Protein AF-A0A1G4RXP0-F1 (afdb_monomer)

pLDDT: mean 86.42, std 6.77, range [55.19, 92.56]

Solvent-accessible surface area (backbone atoms only — not comparable to full-atom values): 5205 Å² total; per-residue (Å²): 142,64,66,71,58,51,55,47,51,52,53,47,53,46,48,55,48,45,74,47,42,43,83,49,28,75,45,52,85,65,47,76,70,60,97,56,96,73,43,60,46,54,45,56,52,44,67,74,65,62,82,82,68,58,67,61,58,55,52,39,66,76,45,68,74,39,96,77,54,75,54,63,67,60,51,50,63,56,48,70,41,43,54,83,129

Secondary structure (DSSP, 8-state):
--HHHHHHHHHHHHHHHHH-HHHHBS-TTTSS-S--SS-HHHHHHHHHH--SS-HHHHHHHHHTT-TTPPPHHHHHHHHTTBPP-

Structure (mmCIF, N/CA/C/O backbone):
data_AF-A0A1G4RXP0-F1
#
_entry.id   AF-A0A1G4RXP0-F1
#
loop_
_atom_site.group_PDB
_atom_site.id
_atom_site.type_symbol
_atom_site.label_atom_id
_atom_site.label_alt_id
_atom_site.label_comp_id
_atom_site.label_asym_id
_atom_site.label_entity_id
_atom_site.label_seq_id
_atom_site.pdbx_PDB_ins_code
_atom_site.Cartn_x
_atom_site.Cartn_y
_atom_site.Cartn_z
_atom_site.occupancy
_atom_site.B_iso_or_equiv
_atom_site.auth_seq_id
_atom_site.auth_comp_id
_atom_site.auth_asym_id
_atom_site.auth_atom_id
_atom_site.pdbx_PDB_model_num
ATOM 1 N N . MET A 1 1 ? 12.203 21.198 -14.018 1.00 60.00 1 MET A N 1
ATOM 2 C CA . MET A 1 1 ? 10.951 20.985 -13.264 1.00 60.00 1 MET A CA 1
ATOM 3 C C . MET A 1 1 ? 10.195 19.791 -13.853 1.00 60.00 1 MET A C 1
ATOM 5 O O . MET A 1 1 ? 9.378 20.008 -14.725 1.00 60.00 1 MET A O 1
ATOM 9 N N . ARG A 1 2 ? 10.554 18.530 -13.544 1.00 74.19 2 ARG A N 1
ATOM 10 C CA . ARG A 1 2 ? 9.943 17.373 -14.249 1.00 74.19 2 ARG A CA 1
ATOM 11 C C . ARG A 1 2 ? 9.665 16.162 -13.348 1.00 74.19 2 ARG A C 1
ATOM 13 O O . ARG A 1 2 ? 8.530 15.965 -12.961 1.00 74.19 2 ARG A O 1
ATOM 20 N N . ILE A 1 3 ? 10.665 15.397 -12.904 1.00 86.50 3 ILE A N 1
ATOM 21 C CA . ILE A 1 3 ? 10.399 14.118 -12.198 1.00 86.50 3 ILE A CA 1
ATOM 22 C C . ILE A 1 3 ? 10.132 14.285 -10.692 1.00 86.50 3 ILE A C 1
ATOM 24 O O . ILE A 1 3 ? 9.241 13.643 -10.142 1.00 86.50 3 ILE A O 1
ATOM 28 N N . LYS A 1 4 ? 10.883 15.157 -10.001 1.00 87.56 4 LYS A N 1
ATOM 29 C CA . LYS A 1 4 ? 10.747 15.339 -8.539 1.00 87.56 4 LYS A CA 1
ATOM 30 C C . LYS A 1 4 ? 9.349 15.819 -8.131 1.00 87.56 4 LYS A C 1
ATOM 32 O O . LYS A 1 4 ? 8.823 15.369 -7.122 1.00 87.56 4 LYS A O 1
ATOM 37 N N . GLN A 1 5 ? 8.746 16.703 -8.922 1.00 90.94 5 GLN A N 1
ATOM 38 C CA . GLN A 1 5 ? 7.393 17.197 -8.662 1.00 90.94 5 GLN A CA 1
ATOM 39 C C . GLN A 1 5 ? 6.322 16.160 -8.978 1.00 90.94 5 GLN A C 1
ATOM 41 O O . GLN A 1 5 ? 5.408 16.017 -8.179 1.00 90.94 5 GLN A O 1
ATOM 46 N N . ILE A 1 6 ? 6.472 15.384 -10.057 1.00 90.44 6 ILE A N 1
ATOM 47 C CA . ILE A 1 6 ? 5.576 14.254 -10.343 1.00 90.44 6 ILE A CA 1
ATOM 48 C C . ILE A 1 6 ? 5.609 13.261 -9.179 1.00 90.44 6 ILE A C 1
ATOM 50 O O . ILE A 1 6 ? 4.566 12.922 -8.635 1.00 90.44 6 ILE A O 1
ATOM 54 N N . LYS A 1 7 ? 6.806 12.873 -8.712 1.00 88.62 7 LYS A N 1
ATOM 55 C CA . LYS A 1 7 ? 6.949 12.003 -7.534 1.00 88.62 7 LYS A CA 1
ATOM 56 C C . LYS A 1 7 ? 6.324 12.616 -6.279 1.00 88.62 7 LYS A C 1
ATOM 58 O O . LYS A 1 7 ? 5.755 11.886 -5.471 1.00 88.62 7 LYS A O 1
ATOM 63 N N . LYS A 1 8 ? 6.429 13.93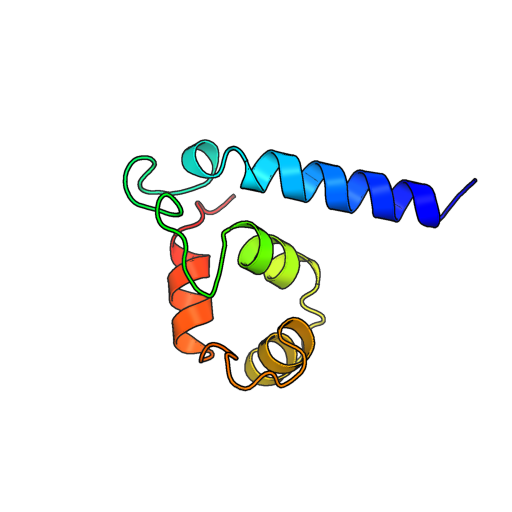5 -6.098 1.00 91.75 8 LYS A N 1
ATOM 64 C CA . LYS A 1 8 ? 5.806 14.640 -4.972 1.00 91.75 8 LYS A CA 1
ATOM 65 C C . LYS A 1 8 ? 4.280 14.592 -5.066 1.00 91.75 8 LYS A C 1
ATOM 67 O O . LYS A 1 8 ? 3.655 14.190 -4.095 1.00 91.75 8 LYS A O 1
ATOM 72 N N . HIS A 1 9 ? 3.698 14.945 -6.210 1.00 91.81 9 HIS A N 1
ATOM 73 C CA . HIS A 1 9 ? 2.249 14.897 -6.418 1.00 91.81 9 HIS A CA 1
ATOM 74 C C . HIS A 1 9 ? 1.702 13.483 -6.289 1.00 91.81 9 HIS A C 1
ATOM 76 O O . HIS A 1 9 ? 0.721 13.286 -5.587 1.00 91.81 9 HIS A O 1
ATOM 82 N N . PHE A 1 10 ? 2.389 12.497 -6.862 1.00 89.88 10 PHE A N 1
ATOM 83 C CA . PHE A 1 10 ? 2.032 11.092 -6.722 1.00 89.88 10 PHE A CA 1
ATOM 84 C C . PHE A 1 10 ? 1.989 10.651 -5.253 1.00 89.88 10 PHE A C 1
ATOM 86 O O . PHE A 1 10 ? 0.990 10.109 -4.793 1.00 89.88 10 PHE A O 1
ATOM 93 N N . ASN A 1 11 ? 3.043 10.937 -4.479 1.00 90.25 11 ASN A N 1
ATOM 94 C CA . ASN A 1 11 ? 3.042 10.614 -3.051 1.00 90.25 11 ASN A CA 1
ATOM 95 C C . ASN A 1 11 ? 1.991 11.411 -2.267 1.00 90.25 11 ASN A C 1
ATOM 97 O O . ASN A 1 11 ? 1.455 10.885 -1.299 1.00 90.25 11 ASN A O 1
ATOM 101 N N . SER A 1 12 ? 1.709 12.654 -2.665 1.00 92.56 12 SER A N 1
ATOM 102 C CA . SER A 1 12 ? 0.678 13.484 -2.037 1.00 92.56 12 SER A CA 1
ATOM 103 C C . SER A 1 12 ? -0.713 12.898 -2.253 1.00 92.56 12 SER A C 1
ATOM 105 O O . SER A 1 12 ? -1.437 12.739 -1.283 1.00 92.56 12 SER A O 1
ATOM 107 N N . ALA A 1 13 ? -1.043 12.506 -3.485 1.00 91.31 13 ALA A N 1
ATOM 108 C CA . ALA A 1 13 ? -2.324 11.887 -3.815 1.00 91.31 13 ALA A CA 1
ATOM 109 C C . ALA A 1 13 ? -2.522 10.566 -3.058 1.00 91.31 13 ALA A C 1
ATOM 111 O O . ALA A 1 13 ? -3.579 10.314 -2.495 1.00 91.31 13 ALA A O 1
ATOM 112 N N . ILE A 1 14 ? -1.474 9.740 -2.966 1.00 91.19 14 ILE A N 1
ATOM 113 C CA . ILE A 1 14 ? -1.534 8.512 -2.162 1.00 91.19 14 ILE A CA 1
ATOM 114 C C . ILE A 1 14 ? -1.756 8.823 -0.679 1.00 91.19 14 ILE A C 1
ATOM 116 O O . ILE A 1 14 ? -2.485 8.092 -0.014 1.00 91.19 14 ILE A O 1
ATOM 120 N N . ASN A 1 15 ? -1.104 9.858 -0.140 1.00 91.62 15 ASN A N 1
ATOM 121 C CA . ASN A 1 15 ? -1.298 10.243 1.256 1.00 91.62 15 ASN A CA 1
ATOM 122 C C . ASN A 1 15 ? -2.728 10.718 1.506 1.00 91.62 15 ASN A C 1
ATOM 124 O O . ASN A 1 15 ? -3.315 10.288 2.483 1.00 91.62 15 ASN A O 1
ATOM 128 N N . GLU A 1 16 ? -3.286 11.530 0.611 1.00 91.25 16 GLU A N 1
ATOM 129 C CA . GLU A 1 16 ? -4.665 12.015 0.697 1.00 91.25 16 GLU A CA 1
ATOM 130 C C . GLU A 1 16 ? -5.663 10.849 0.724 1.00 91.25 16 GLU A C 1
ATOM 132 O O . GLU A 1 16 ? -6.491 10.753 1.624 1.00 91.25 16 GLU A O 1
ATOM 137 N N . ILE A 1 17 ? -5.511 9.875 -0.179 1.00 89.12 17 ILE A N 1
ATOM 138 C CA . ILE A 1 17 ? -6.344 8.660 -0.179 1.00 89.12 17 ILE A CA 1
ATOM 139 C C . ILE A 1 17 ? -6.152 7.861 1.122 1.00 89.12 17 ILE A C 1
ATOM 141 O O . ILE A 1 17 ? -7.106 7.332 1.684 1.00 89.12 17 ILE A O 1
ATOM 145 N N . ALA A 1 18 ? -4.917 7.766 1.620 1.00 88.38 18 ALA A N 1
ATOM 146 C CA . ALA A 1 18 ? -4.608 7.034 2.845 1.00 88.38 18 ALA A CA 1
ATOM 147 C C . ALA A 1 18 ? -5.042 7.750 4.136 1.00 88.38 18 ALA A C 1
ATOM 149 O O . ALA A 1 18 ? -5.132 7.088 5.170 1.00 88.38 18 ALA A O 1
ATOM 150 N N . GLU A 1 19 ? -5.279 9.062 4.095 1.00 90.00 19 GLU A N 1
ATOM 151 C CA . GLU A 1 19 ? -5.884 9.852 5.176 1.00 90.00 19 GLU A CA 1
ATOM 152 C C . GLU A 1 19 ? -7.409 9.694 5.205 1.00 90.00 19 GLU A C 1
ATOM 154 O O . GLU A 1 19 ? -8.013 9.815 6.271 1.00 90.00 19 GLU A O 1
ATOM 159 N N . HIS A 1 20 ? -8.011 9.325 4.069 1.00 90.19 20 HIS A N 1
ATOM 160 C CA . HIS A 1 20 ? -9.442 9.061 3.936 1.00 90.19 20 HIS A CA 1
ATOM 161 C C . HIS A 1 20 ? -9.762 7.622 3.476 1.00 90.19 20 HIS A C 1
ATOM 163 O O . HIS A 1 20 ? -10.525 7.426 2.527 1.00 90.19 20 HIS A O 1
ATOM 169 N N . PRO A 1 21 ? -9.218 6.571 4.127 1.00 88.62 21 PRO A N 1
ATOM 170 C CA . PRO A 1 21 ? -9.387 5.195 3.664 1.00 88.62 21 PRO A CA 1
ATOM 171 C C . PRO A 1 21 ? -10.845 4.718 3.712 1.00 88.62 21 PRO A C 1
ATOM 173 O O . PRO A 1 21 ? -11.205 3.821 2.952 1.00 88.62 21 PRO A O 1
ATOM 176 N N . GLN A 1 22 ? -11.680 5.331 4.560 1.00 89.31 22 GLN A N 1
ATOM 177 C CA . GLN A 1 22 ? -13.106 5.034 4.714 1.00 89.31 22 GLN A CA 1
ATOM 178 C C . GLN A 1 22 ? -13.908 5.170 3.412 1.00 89.31 22 GLN A C 1
ATOM 180 O O . GLN A 1 22 ? -14.881 4.447 3.201 1.00 89.31 22 GLN A O 1
ATOM 185 N N . ASP A 1 23 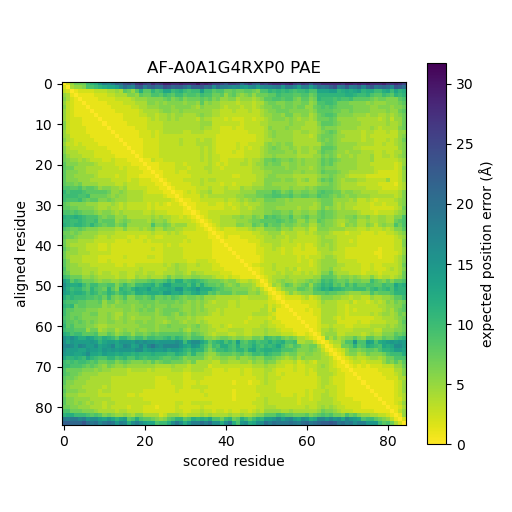? -13.478 6.050 2.508 1.00 89.69 23 ASP A N 1
ATOM 186 C CA . ASP A 1 23 ? -14.182 6.279 1.246 1.00 89.69 23 ASP A CA 1
ATOM 187 C C . ASP A 1 23 ? -13.924 5.125 0.258 1.00 89.69 23 ASP A C 1
ATOM 189 O O . ASP A 1 23 ? -14.779 4.770 -0.560 1.00 89.69 23 ASP A O 1
ATOM 193 N N . TYR A 1 24 ? -12.779 4.452 0.406 1.00 89.69 24 TYR A N 1
ATOM 194 C CA . TYR A 1 24 ? -12.245 3.468 -0.537 1.00 89.69 24 TYR A CA 1
ATOM 195 C C . TYR A 1 24 ? -12.258 2.026 -0.013 1.00 89.69 24 TYR A C 1
ATOM 197 O O . TYR A 1 24 ? -11.804 1.121 -0.714 1.00 89.69 24 TYR A O 1
ATOM 205 N N . CYS A 1 25 ? -12.769 1.775 1.195 1.00 90.69 25 CYS A N 1
ATOM 206 C CA . CYS A 1 25 ? -12.854 0.438 1.788 1.00 90.69 25 CYS A CA 1
ATOM 207 C C . CYS A 1 25 ? -14.299 -0.060 1.938 1.00 90.69 25 CYS A C 1
ATOM 209 O O . CYS A 1 25 ? -15.249 0.724 1.893 1.00 90.69 25 CYS A O 1
ATOM 211 N N . PHE A 1 26 ? -14.470 -1.378 2.067 1.00 91.06 26 PHE A N 1
ATOM 212 C CA . PHE A 1 26 ? -15.790 -2.007 2.200 1.00 91.06 26 PHE A CA 1
ATOM 213 C C . PHE A 1 26 ? -16.482 -1.679 3.524 1.00 91.06 26 PHE A C 1
ATOM 215 O O . PHE A 1 26 ? -17.686 -1.430 3.519 1.00 91.06 26 PHE A O 1
ATOM 222 N N . ASP A 1 27 ? -15.734 -1.681 4.630 1.00 90.88 27 ASP A N 1
ATOM 223 C CA . ASP A 1 27 ? -16.233 -1.378 5.973 1.00 90.88 27 ASP A CA 1
ATOM 224 C C . ASP A 1 27 ? -15.534 -0.118 6.531 1.00 90.88 27 ASP A C 1
ATOM 226 O O . ASP A 1 27 ? -14.471 -0.229 7.150 1.00 90.88 27 ASP A O 1
ATOM 230 N N . PRO A 1 28 ? -16.109 1.083 6.312 1.00 87.88 28 PRO A N 1
ATOM 231 C CA . PRO A 1 28 ? -15.565 2.375 6.747 1.00 87.88 28 PRO A CA 1
ATOM 232 C C . PRO A 1 28 ? -15.209 2.475 8.235 1.00 87.88 28 PRO A C 1
ATOM 234 O O . PRO A 1 28 ? -14.296 3.210 8.607 1.00 87.88 28 PRO A O 1
ATOM 237 N N . GLU A 1 29 ? -15.926 1.752 9.097 1.00 87.50 29 GLU A N 1
ATOM 238 C CA . GLU A 1 29 ? -15.767 1.841 10.553 1.00 87.50 29 GLU A CA 1
ATOM 239 C C . GLU A 1 29 ? -14.678 0.891 11.075 1.00 87.50 29 GLU A C 1
ATOM 241 O O . GLU A 1 29 ? -14.129 1.073 12.169 1.00 87.50 29 GLU A O 1
ATOM 246 N N . ARG A 1 30 ? -14.317 -0.127 10.287 1.00 87.75 30 ARG A N 1
ATOM 247 C CA . ARG A 1 30 ? -13.420 -1.207 10.715 1.00 87.75 30 ARG A CA 1
ATOM 248 C C . ARG A 1 30 ? -12.145 -1.314 9.893 1.00 87.75 30 ARG A C 1
ATOM 250 O O . ARG A 1 30 ? -11.081 -1.648 10.433 1.00 87.75 30 ARG A O 1
ATOM 257 N N . ASP A 1 31 ? -12.238 -1.114 8.588 1.00 91.19 31 ASP A N 1
ATOM 258 C CA . ASP A 1 31 ? -11.126 -1.318 7.678 1.00 91.19 31 ASP A CA 1
ATOM 259 C C . ASP A 1 31 ? -10.194 -0.107 7.714 1.00 91.19 31 ASP A C 1
ATOM 261 O O . ASP A 1 31 ? -10.606 1.041 7.622 1.00 91.19 31 ASP A O 1
ATOM 265 N N . PHE A 1 32 ? -8.902 -0.383 7.900 1.00 88.94 32 PHE A N 1
ATOM 266 C CA . PHE A 1 32 ? -7.831 0.616 8.013 1.00 88.94 32 PHE A CA 1
ATOM 267 C C . PHE A 1 32 ? -7.941 1.627 9.172 1.00 88.94 32 PHE A C 1
ATOM 269 O O . PHE A 1 32 ? -7.048 2.455 9.322 1.00 88.94 32 PHE A O 1
ATOM 276 N N . THR A 1 33 ? -8.920 1.499 10.072 1.00 86.50 33 THR A N 1
ATOM 277 C CA . THR A 1 33 ? -9.053 2.367 11.262 1.00 86.50 33 THR A CA 1
ATOM 278 C C . THR A 1 33 ? -8.015 2.080 12.354 1.00 86.50 33 THR A C 1
ATOM 280 O O . THR A 1 33 ? -7.696 2.937 13.177 1.00 86.50 33 THR A O 1
ATOM 283 N N . ARG A 1 34 ? -7.429 0.875 12.366 1.00 84.19 34 ARG A N 1
ATOM 284 C CA . ARG A 1 34 ? -6.376 0.472 13.316 1.00 84.19 34 ARG A CA 1
ATOM 285 C C . ARG A 1 34 ? -4.993 0.525 12.676 1.00 84.19 34 ARG A C 1
ATOM 287 O O . ARG A 1 34 ? -4.789 -0.013 11.588 1.00 84.19 34 ARG A O 1
ATOM 294 N N . LYS A 1 35 ? -4.003 1.024 13.423 1.00 82.56 35 LYS A N 1
ATOM 295 C CA . LYS A 1 35 ? -2.587 0.979 13.030 1.00 82.56 35 LYS A CA 1
ATOM 296 C C . LYS A 1 35 ? -2.095 -0.474 12.977 1.00 82.56 35 LYS A C 1
ATOM 298 O O . LYS A 1 35 ? -1.972 -1.133 14.008 1.00 82.56 35 LYS A O 1
ATOM 303 N N . ARG A 1 36 ? -1.844 -0.984 11.769 1.00 83.25 36 ARG A N 1
ATOM 304 C CA . ARG A 1 36 ? -1.295 -2.327 11.510 1.00 83.25 36 ARG A CA 1
ATOM 305 C C . ARG A 1 36 ? 0.045 -2.227 10.784 1.00 83.25 36 ARG A C 1
ATOM 307 O O . ARG A 1 36 ? 0.400 -1.155 10.310 1.00 83.25 36 ARG A O 1
ATOM 314 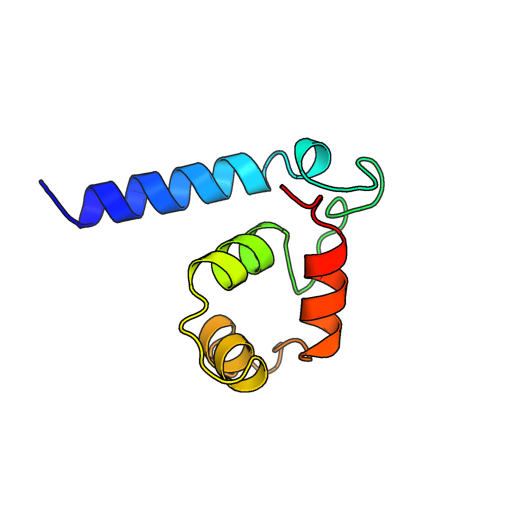N N . LYS A 1 37 ? 0.755 -3.357 10.671 1.00 85.75 37 LYS A N 1
ATOM 315 C CA . LYS A 1 37 ? 2.015 -3.453 9.908 1.00 85.75 37 LYS A CA 1
ATOM 316 C C . LYS A 1 37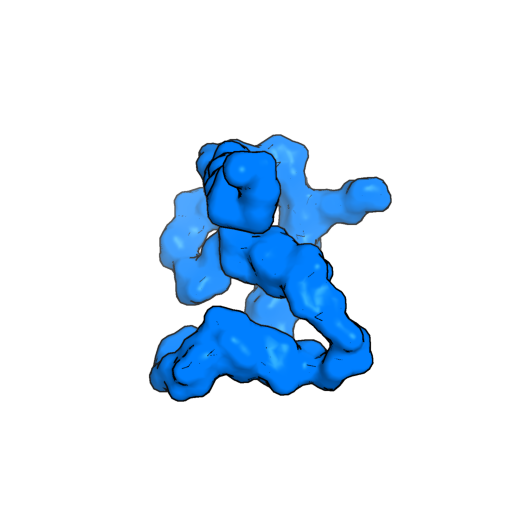 ? 1.849 -3.090 8.428 1.00 85.75 37 LYS A C 1
ATOM 318 O O . LYS A 1 37 ? 2.773 -2.564 7.832 1.00 85.75 37 LYS A O 1
ATOM 323 N N . ILE A 1 38 ? 0.675 -3.372 7.862 1.00 88.69 38 ILE A N 1
ATOM 324 C CA . ILE A 1 38 ? 0.308 -3.012 6.491 1.00 88.69 38 ILE A CA 1
ATOM 325 C C . ILE A 1 38 ? -0.799 -1.965 6.580 1.00 88.69 38 ILE A C 1
ATOM 327 O O . ILE A 1 38 ? -1.900 -2.268 7.052 1.00 88.69 38 ILE A O 1
ATOM 331 N N . SER A 1 39 ? -0.491 -0.739 6.177 1.00 89.75 39 SER A N 1
ATOM 332 C CA . SER A 1 39 ? -1.439 0.374 6.121 1.00 89.75 39 SER A CA 1
ATOM 333 C C . SER A 1 39 ? -2.149 0.448 4.764 1.00 89.75 39 SER A C 1
ATOM 335 O O . SER A 1 39 ? -1.695 -0.152 3.790 1.00 89.75 39 SER A O 1
ATOM 337 N N . ALA A 1 40 ? -3.236 1.225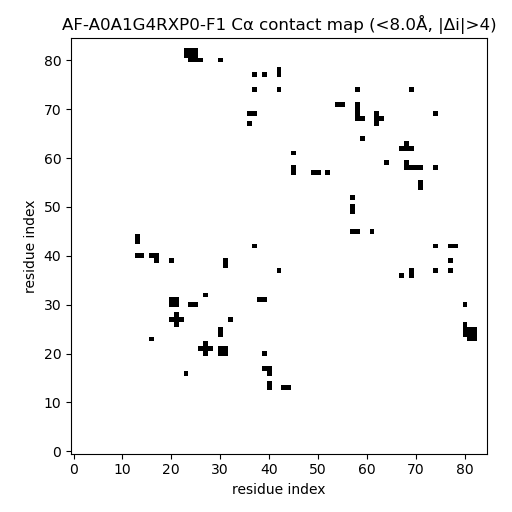 4.671 1.00 89.06 40 ALA A N 1
ATOM 338 C CA . ALA A 1 40 ? -3.903 1.505 3.392 1.00 89.06 40 ALA A CA 1
ATOM 339 C C . ALA A 1 40 ? -2.916 2.063 2.354 1.00 89.06 40 ALA A C 1
ATOM 341 O O . ALA A 1 40 ? -2.892 1.637 1.202 1.00 89.06 40 ALA A O 1
ATOM 342 N N . LYS A 1 41 ? -2.026 2.955 2.801 1.00 90.19 41 LYS A N 1
ATOM 343 C CA . LYS A 1 41 ? -0.954 3.530 1.989 1.00 90.19 41 LYS A CA 1
ATOM 344 C C . LYS A 1 41 ? -0.020 2.473 1.406 1.00 90.19 41 LYS A C 1
ATOM 346 O O . LYS A 1 41 ? 0.339 2.585 0.237 1.00 90.19 41 LYS A O 1
ATOM 351 N N . ASP A 1 42 ? 0.374 1.476 2.197 1.00 89.69 42 ASP A N 1
ATOM 352 C CA . ASP A 1 42 ? 1.279 0.413 1.740 1.00 89.69 42 ASP A CA 1
ATOM 353 C C . ASP A 1 42 ? 0.603 -0.466 0.691 1.00 89.69 42 ASP A C 1
ATOM 355 O O . ASP A 1 42 ? 1.213 -0.798 -0.320 1.00 89.69 42 ASP A O 1
ATOM 359 N N . VAL A 1 43 ? -0.682 -0.774 0.885 1.00 90.88 43 VAL A N 1
ATOM 360 C CA . VAL A 1 43 ? -1.478 -1.521 -0.095 1.00 90.88 43 VAL A CA 1
ATOM 361 C C . VAL A 1 43 ? -1.597 -0.742 -1.406 1.00 90.88 43 VAL A C 1
ATOM 363 O O . VAL A 1 43 ? -1.280 -1.286 -2.459 1.00 90.88 43 VAL A O 1
ATOM 366 N N . ILE A 1 44 ? -1.999 0.533 -1.356 1.00 90.12 44 ILE A N 1
ATOM 367 C CA . ILE A 1 44 ? -2.172 1.380 -2.549 1.00 90.12 44 ILE A CA 1
ATOM 368 C C . ILE A 1 44 ? -0.844 1.534 -3.296 1.00 90.12 44 ILE A C 1
ATOM 370 O O . ILE A 1 44 ? -0.782 1.347 -4.511 1.00 90.12 44 ILE A O 1
ATOM 374 N N . LYS A 1 45 ? 0.244 1.828 -2.571 1.00 89.12 45 LYS A N 1
ATOM 375 C CA . LYS A 1 45 ? 1.587 1.887 -3.160 1.00 89.12 45 LYS A CA 1
ATOM 376 C C . LYS A 1 45 ? 1.985 0.562 -3.778 1.00 89.12 45 LYS A C 1
ATOM 378 O O . LYS A 1 45 ? 2.575 0.579 -4.852 1.00 89.12 45 LYS A O 1
ATOM 383 N N . GLY A 1 46 ? 1.687 -0.546 -3.112 1.00 88.50 46 GLY A N 1
ATOM 384 C CA . GLY A 1 46 ? 1.995 -1.869 -3.619 1.00 88.50 46 GLY A CA 1
ATOM 385 C C . GLY A 1 46 ? 1.308 -2.137 -4.933 1.00 88.50 46 GLY A C 1
ATOM 386 O O . GLY A 1 46 ? 1.997 -2.359 -5.916 1.00 88.50 46 GLY A O 1
ATOM 387 N N . VAL A 1 47 ? -0.017 -2.000 -4.971 1.00 87.94 47 VAL A N 1
ATOM 388 C CA . VAL A 1 47 ? -0.833 -2.234 -6.171 1.00 87.94 47 VAL A CA 1
ATOM 389 C C . VAL A 1 47 ? -0.357 -1.398 -7.363 1.00 87.94 47 VAL A C 1
ATOM 391 O O . VAL A 1 47 ? -0.253 -1.927 -8.463 1.00 87.94 47 VAL A O 1
ATOM 394 N N . ILE A 1 48 ? -0.016 -0.119 -7.163 1.00 87.25 48 ILE A N 1
ATOM 395 C CA . ILE A 1 48 ? 0.440 0.752 -8.261 1.00 87.25 48 ILE A CA 1
ATOM 396 C C . ILE A 1 48 ? 1.866 0.410 -8.727 1.00 87.25 48 ILE A C 1
ATOM 398 O O . ILE A 1 48 ? 2.184 0.588 -9.900 1.00 87.25 48 ILE A O 1
ATOM 402 N N . ASN A 1 49 ? 2.735 -0.049 -7.822 1.00 84.00 49 ASN A N 1
ATOM 403 C CA . ASN A 1 49 ? 4.127 -0.376 -8.147 1.00 84.00 49 ASN A CA 1
ATOM 404 C C . ASN A 1 49 ? 4.334 -1.842 -8.571 1.00 84.00 49 ASN A C 1
ATOM 406 O O . ASN A 1 49 ? 5.470 -2.204 -8.881 1.00 84.00 49 ASN A O 1
ATOM 410 N N . MET A 1 50 ? 3.287 -2.680 -8.589 1.00 83.12 50 MET A N 1
ATOM 411 C CA . MET A 1 50 ? 3.392 -4.062 -9.072 1.00 83.12 50 MET A CA 1
ATOM 412 C C . MET A 1 50 ? 3.882 -4.063 -10.522 1.00 83.12 50 MET A C 1
ATOM 414 O O . MET A 1 50 ? 3.332 -3.371 -11.379 1.00 83.12 50 MET A O 1
ATOM 418 N N . SER A 1 51 ? 4.938 -4.827 -10.795 1.00 76.19 51 SER A N 1
ATOM 419 C CA . SER A 1 51 ? 5.661 -4.815 -12.076 1.00 76.19 51 SER A CA 1
ATOM 420 C C . SER A 1 51 ? 5.511 -6.122 -12.861 1.00 76.19 51 SER A C 1
ATOM 422 O O . SER A 1 51 ? 6.165 -6.312 -13.886 1.00 76.19 51 SER A O 1
ATOM 424 N N . GLY A 1 52 ? 4.622 -7.012 -12.407 1.00 76.88 52 GLY A N 1
ATOM 425 C CA . GLY A 1 52 ? 4.333 -8.297 -13.051 1.00 76.88 52 GLY A CA 1
ATOM 426 C C . GLY A 1 52 ? 5.258 -9.429 -12.605 1.00 76.88 52 GLY A C 1
ATOM 427 O O . GLY A 1 52 ? 5.292 -10.481 -13.243 1.00 76.88 52 GLY A O 1
ATOM 428 N N . SER A 1 53 ? 6.013 -9.229 -11.521 1.00 83.56 53 SER A N 1
ATOM 429 C CA . SER A 1 53 ? 6.811 -10.292 -10.909 1.00 83.56 53 SER A CA 1
ATOM 430 C C . SER A 1 53 ? 5.956 -11.126 -9.941 1.00 83.56 53 SER A C 1
ATOM 432 O O . SER A 1 53 ? 4.744 -10.935 -9.823 1.00 83.56 53 SER A O 1
ATOM 434 N N . SER A 1 54 ? 6.555 -12.102 -9.249 1.00 86.25 54 SER A N 1
ATOM 435 C CA . SER A 1 54 ? 5.800 -12.854 -8.242 1.00 86.25 54 SER A CA 1
ATOM 436 C C . SER A 1 54 ? 5.418 -11.946 -7.070 1.00 86.25 54 SER A C 1
ATOM 438 O O . SER A 1 54 ? 6.253 -11.203 -6.560 1.00 86.25 54 SER A O 1
ATOM 440 N N . LEU A 1 55 ? 4.185 -12.074 -6.574 1.00 85.81 55 L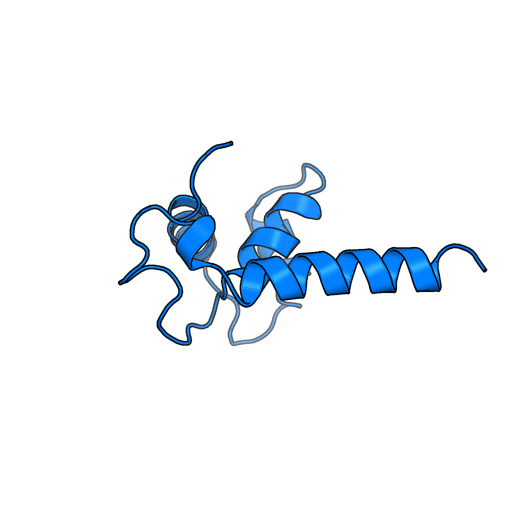EU A N 1
ATOM 441 C CA . LEU A 1 55 ? 3.694 -11.278 -5.443 1.00 85.81 55 LEU A CA 1
ATOM 442 C C . LEU A 1 55 ? 4.607 -11.366 -4.208 1.00 85.81 55 LEU A C 1
ATOM 444 O O . LEU A 1 55 ? 4.728 -10.413 -3.446 1.00 85.81 55 LEU A O 1
ATOM 448 N N . LYS A 1 56 ? 5.269 -12.510 -4.005 1.00 85.94 56 LYS A N 1
ATOM 449 C CA . LYS A 1 56 ? 6.254 -12.679 -2.934 1.00 85.94 56 LYS A CA 1
ATOM 450 C C . LYS A 1 56 ? 7.424 -11.705 -3.095 1.00 85.94 56 LYS A C 1
ATOM 452 O O . LYS A 1 56 ? 7.773 -11.042 -2.127 1.00 85.94 56 LYS A O 1
ATOM 457 N N . ASN A 1 57 ? 7.996 -11.618 -4.294 1.00 85.94 57 ASN A N 1
ATOM 458 C CA . ASN A 1 57 ? 9.120 -10.724 -4.569 1.00 85.94 57 ASN A CA 1
ATOM 459 C C . ASN A 1 57 ? 8.695 -9.261 -4.434 1.00 85.94 57 ASN A C 1
ATOM 461 O O . ASN A 1 57 ? 9.395 -8.486 -3.804 1.00 85.94 57 ASN A O 1
ATOM 465 N N . GLU A 1 58 ? 7.500 -8.906 -4.905 1.00 86.31 58 GLU A N 1
ATOM 466 C CA . GLU A 1 58 ? 7.005 -7.530 -4.783 1.00 86.31 58 GLU A CA 1
ATOM 467 C C . GLU A 1 58 ? 6.780 -7.117 -3.323 1.00 86.31 58 GLU A C 1
ATOM 469 O O . GLU A 1 58 ? 7.097 -5.994 -2.935 1.00 86.31 58 GLU A O 1
ATOM 474 N N . VAL A 1 59 ? 6.273 -8.025 -2.481 1.00 87.31 59 VAL A N 1
ATOM 475 C CA . VAL A 1 59 ? 6.169 -7.783 -1.032 1.00 87.31 59 VAL A CA 1
ATOM 476 C C . VAL A 1 59 ? 7.554 -7.653 -0.397 1.00 87.31 59 VAL A C 1
ATOM 478 O O . VAL A 1 59 ? 7.754 -6.779 0.443 1.00 87.31 59 VAL A O 1
ATOM 481 N N . ILE A 1 60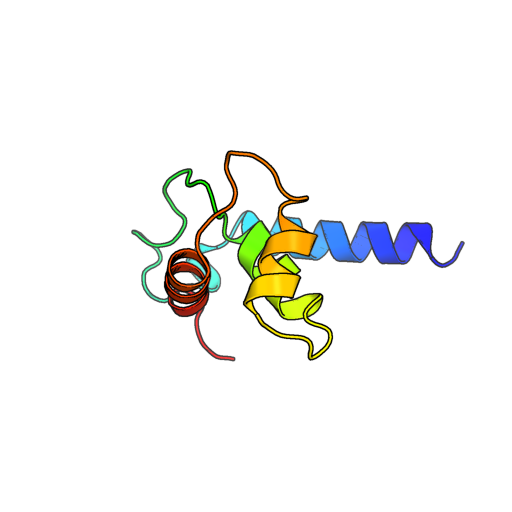 ? 8.530 -8.458 -0.813 1.00 86.69 60 ILE A N 1
ATOM 482 C CA . ILE A 1 60 ? 9.913 -8.322 -0.342 1.00 86.69 60 ILE A CA 1
ATOM 483 C C . ILE A 1 60 ? 10.482 -6.942 -0.708 1.00 86.69 60 ILE A C 1
ATOM 485 O O . ILE A 1 60 ? 10.986 -6.242 0.174 1.00 86.69 60 ILE A O 1
ATOM 489 N N . ASP A 1 61 ? 10.323 -6.522 -1.963 1.00 85.56 61 ASP A N 1
ATOM 490 C CA . ASP A 1 61 ? 10.825 -5.248 -2.482 1.00 85.56 61 ASP A CA 1
ATOM 491 C C . ASP A 1 61 ? 10.179 -4.044 -1.779 1.00 85.56 61 ASP A C 1
ATOM 493 O O . ASP A 1 61 ? 10.854 -3.068 -1.446 1.00 85.56 61 ASP A O 1
ATOM 497 N N . MET A 1 62 ? 8.874 -4.117 -1.492 1.00 84.12 62 MET A N 1
ATOM 498 C CA . MET A 1 62 ? 8.143 -3.064 -0.779 1.00 84.12 62 MET A CA 1
ATOM 499 C C . MET A 1 62 ? 8.608 -2.867 0.665 1.00 84.12 62 MET A C 1
ATOM 501 O O . MET A 1 62 ? 8.656 -1.734 1.144 1.00 84.12 62 MET A O 1
ATOM 505 N N . PHE A 1 63 ? 8.907 -3.961 1.367 1.00 82.62 63 PHE A N 1
ATOM 506 C CA . PHE A 1 63 ? 9.234 -3.949 2.796 1.00 82.62 63 PHE A CA 1
ATOM 507 C C . PHE A 1 63 ? 10.740 -4.106 3.073 1.00 82.62 63 PHE A C 1
ATOM 509 O O . PHE A 1 63 ? 11.125 -4.262 4.236 1.00 82.62 63 PHE A O 1
ATOM 516 N N . MET A 1 64 ? 11.571 -4.036 2.023 1.00 80.19 64 MET A N 1
ATOM 517 C CA . MET A 1 64 ? 13.042 -4.034 2.048 1.00 80.19 64 MET A CA 1
ATOM 518 C C . MET A 1 64 ? 13.645 -5.126 2.945 1.00 80.19 64 MET A C 1
ATOM 520 O O . MET A 1 64 ? 14.553 -4.849 3.724 1.00 80.19 64 MET A O 1
ATOM 524 N N . GLU A 1 65 ? 13.097 -6.345 2.895 1.00 69.00 65 GLU A N 1
ATOM 525 C CA . GLU A 1 65 ? 13.537 -7.479 3.734 1.00 69.00 65 GLU A CA 1
ATOM 526 C C . GLU A 1 65 ? 13.607 -7.183 5.245 1.00 69.00 65 GLU A C 1
ATOM 528 O O . GLU A 1 65 ? 14.361 -7.809 5.990 1.00 69.00 65 GLU A O 1
ATOM 533 N N . SER A 1 66 ? 12.804 -6.235 5.735 1.00 76.06 66 SER A N 1
ATOM 534 C CA . SER A 1 66 ? 12.744 -5.959 7.170 1.00 76.06 66 SER A CA 1
ATOM 535 C C . SER A 1 66 ? 12.270 -7.189 7.953 1.00 76.06 66 SER A C 1
ATOM 537 O O . SER A 1 66 ? 11.446 -7.978 7.487 1.00 76.06 66 SER A O 1
ATOM 539 N N . SER A 1 67 ? 12.735 -7.330 9.197 1.00 72.50 67 SER A N 1
ATOM 540 C CA . SER A 1 67 ? 12.261 -8.375 10.120 1.00 72.50 67 SER A CA 1
ATOM 541 C C . SER A 1 67 ? 10.751 -8.302 10.393 1.00 72.50 67 SER A C 1
ATOM 543 O O . SER A 1 67 ? 10.153 -9.271 10.853 1.00 72.50 67 SER A O 1
ATOM 545 N N . ASP A 1 68 ? 10.129 -7.162 10.086 1.00 74.94 68 ASP A N 1
ATOM 546 C CA . ASP A 1 68 ? 8.697 -6.913 10.203 1.00 74.94 68 ASP A CA 1
ATOM 547 C C . ASP A 1 68 ? 7.908 -7.156 8.907 1.00 74.94 68 ASP A C 1
ATOM 549 O O . ASP A 1 68 ? 6.715 -6.834 8.855 1.00 74.94 68 ASP A O 1
ATOM 553 N N . MET A 1 69 ? 8.536 -7.755 7.888 1.00 83.38 69 MET A N 1
ATOM 554 C CA . MET A 1 69 ? 7.899 -8.044 6.607 1.00 83.38 69 MET A CA 1
ATOM 555 C C . MET A 1 69 ? 6.596 -8.841 6.801 1.00 83.38 69 MET A C 1
ATOM 5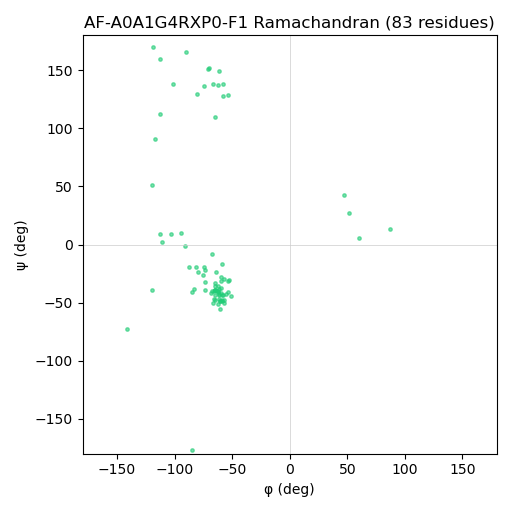57 O O . MET A 1 69 ? 6.577 -9.883 7.468 1.00 83.38 69 MET A O 1
ATOM 561 N N . PRO A 1 70 ? 5.483 -8.383 6.209 1.00 85.31 70 PRO A N 1
ATOM 562 C CA . PRO A 1 70 ? 4.252 -9.146 6.212 1.00 85.31 70 PRO A CA 1
ATOM 563 C C . PRO A 1 70 ? 4.362 -10.381 5.317 1.00 85.31 70 PRO A C 1
ATOM 565 O O . PRO A 1 70 ? 5.048 -10.392 4.298 1.00 85.31 70 PRO A O 1
ATOM 568 N N . THR A 1 71 ? 3.597 -11.417 5.647 1.00 89.19 71 THR A N 1
ATOM 569 C CA . THR A 1 71 ? 3.435 -12.556 4.744 1.00 89.19 71 THR A CA 1
ATOM 570 C C . THR A 1 71 ? 2.582 -12.162 3.537 1.00 89.19 71 THR A C 1
ATOM 572 O O . THR A 1 71 ? 1.684 -11.322 3.633 1.00 89.19 71 THR A O 1
ATOM 575 N N . THR A 1 72 ? 2.808 -12.810 2.393 1.00 90.19 72 THR A N 1
ATOM 576 C CA . THR A 1 72 ? 2.003 -12.594 1.182 1.00 90.19 72 THR A CA 1
ATOM 577 C C . THR A 1 72 ? 0.485 -12.705 1.427 1.00 90.19 72 THR A C 1
ATOM 579 O O . THR A 1 72 ? -0.240 -11.809 0.994 1.00 90.19 72 THR A O 1
ATOM 582 N N . PRO A 1 73 ? -0.037 -13.705 2.175 1.00 91.25 73 PRO A N 1
ATOM 583 C CA . PRO A 1 73 ? -1.462 -13.757 2.506 1.00 91.25 73 PRO A CA 1
ATOM 584 C C . PRO A 1 73 ? -1.940 -12.566 3.341 1.00 91.25 73 PRO A C 1
ATOM 586 O O . PRO A 1 73 ? -3.048 -12.085 3.127 1.00 91.25 73 PRO A O 1
ATOM 589 N N . ALA A 1 74 ? -1.118 -12.053 4.263 1.00 91.38 74 ALA A N 1
ATOM 590 C CA . ALA A 1 74 ? -1.473 -10.874 5.049 1.00 91.38 74 ALA A CA 1
ATOM 591 C C . ALA A 1 74 ? -1.607 -9.624 4.166 1.00 91.38 74 ALA A C 1
ATOM 593 O O . ALA A 1 74 ? -2.491 -8.804 4.408 1.00 91.38 74 ALA A O 1
ATOM 594 N N . PHE A 1 75 ? -0.772 -9.494 3.129 1.00 91.50 75 PHE A N 1
ATOM 595 C CA . PHE A 1 75 ? -0.915 -8.433 2.132 1.00 91.50 75 PHE A CA 1
ATOM 596 C C . PHE A 1 75 ? -2.218 -8.578 1.333 1.00 91.50 75 PHE A C 1
ATOM 598 O O . PHE A 1 75 ? -2.974 -7.613 1.235 1.00 91.50 75 PHE A O 1
ATOM 605 N N . ILE A 1 76 ? -2.531 -9.783 0.838 1.00 91.31 76 ILE A N 1
ATOM 606 C CA . ILE A 1 76 ? -3.783 -10.057 0.105 1.00 91.31 76 ILE A CA 1
ATOM 607 C C . ILE A 1 76 ? -5.006 -9.706 0.963 1.00 91.31 76 ILE A C 1
ATOM 609 O O . ILE A 1 76 ? -5.863 -8.953 0.521 1.00 91.31 76 ILE A O 1
ATOM 613 N N . GLN A 1 77 ? -5.039 -10.142 2.225 1.00 92.38 77 GLN A N 1
ATOM 614 C CA . GLN A 1 77 ? -6.135 -9.835 3.154 1.00 92.38 77 GLN A CA 1
ATOM 615 C C . GLN A 1 77 ? -6.335 -8.335 3.399 1.00 92.38 77 GLN A C 1
ATOM 617 O O . GLN A 1 77 ? -7.426 -7.910 3.770 1.00 92.38 77 GLN A O 1
ATOM 622 N N . GLN A 1 78 ? -5.281 -7.526 3.279 1.00 92.19 78 GLN A N 1
ATOM 623 C CA . GLN A 1 78 ? -5.395 -6.072 3.405 1.00 92.19 78 GLN A CA 1
ATOM 624 C C . GLN A 1 78 ? -5.836 -5.441 2.092 1.00 92.19 78 GLN A C 1
ATOM 626 O O . GLN A 1 78 ? -6.662 -4.537 2.115 1.00 92.19 78 GLN A O 1
ATOM 631 N N . ARG A 1 79 ? -5.349 -5.950 0.957 1.00 91.69 79 ARG A N 1
ATOM 632 C CA . ARG A 1 79 ? -5.815 -5.548 -0.371 1.00 91.69 79 ARG A CA 1
ATOM 633 C C . ARG A 1 79 ? -7.310 -5.789 -0.546 1.00 91.69 79 ARG A C 1
ATOM 635 O O . ARG A 1 79 ? -7.996 -4.901 -1.027 1.00 91.69 79 ARG A O 1
ATOM 642 N N . ASP A 1 80 ? -7.817 -6.933 -0.101 1.00 92.56 80 ASP A N 1
ATOM 643 C CA . ASP A 1 80 ? -9.224 -7.315 -0.273 1.00 92.56 80 ASP A CA 1
ATOM 644 C C . ASP A 1 80 ? -10.207 -6.437 0.530 1.00 92.56 80 ASP A C 1
ATOM 646 O O . ASP A 1 80 ? -11.416 -6.537 0.348 1.00 92.56 80 ASP A O 1
ATOM 650 N N . LYS A 1 81 ? -9.710 -5.551 1.404 1.00 91.94 81 LYS A N 1
ATOM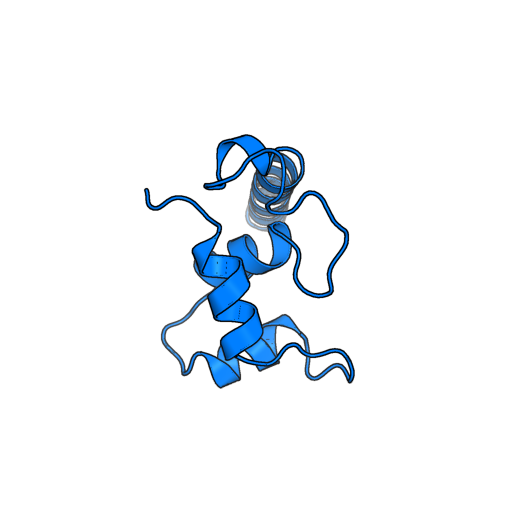 651 C CA . LYS A 1 81 ? -10.529 -4.537 2.090 1.00 91.94 81 LYS A CA 1
ATOM 652 C C . LYS A 1 81 ? -10.795 -3.301 1.243 1.00 91.94 81 LYS A C 1
ATOM 654 O O . LYS A 1 81 ? -11.694 -2.530 1.572 1.00 91.94 81 LYS A O 1
ATOM 659 N N . LEU A 1 82 ? -9.992 -3.074 0.204 1.00 90.44 82 LEU A N 1
ATOM 660 C CA . LEU A 1 82 ? -10.229 -1.997 -0.747 1.00 90.44 82 LEU A CA 1
ATOM 661 C C . LEU A 1 82 ? -11.399 -2.383 -1.650 1.00 90.44 82 LEU A C 1
ATOM 663 O O . LEU A 1 82 ? -11.473 -3.513 -2.134 1.00 90.44 82 LEU A O 1
ATOM 667 N N . LYS A 1 83 ? -12.302 -1.432 -1.886 1.00 86.00 83 LYS A N 1
ATOM 668 C CA . LYS A 1 83 ? -13.384 -1.606 -2.851 1.00 86.00 83 LYS A CA 1
ATOM 669 C C . LYS A 1 83 ? -12.780 -1.798 -4.254 1.00 86.00 83 LYS A C 1
ATOM 671 O O . LYS A 1 83 ? -11.848 -1.071 -4.607 1.00 86.00 83 LYS A O 1
ATOM 676 N N . PRO A 1 84 ? -13.299 -2.736 -5.065 1.00 72.62 84 PRO A N 1
ATOM 677 C CA . PRO A 1 84 ? -13.017 -2.774 -6.489 1.00 72.62 84 PRO A CA 1
ATOM 678 C C . PRO A 1 84 ? -13.443 -1.444 -7.113 1.00 72.62 84 PRO A C 1
ATOM 680 O O . PRO A 1 84 ? -14.503 -0.918 -6.767 1.00 72.62 84 PRO A O 1
ATOM 683 N N . THR A 1 85 ? -12.618 -0.917 -8.013 1.00 55.19 85 THR A N 1
ATOM 684 C CA . THR A 1 85 ? -13.056 0.070 -9.013 1.00 55.19 85 THR A CA 1
ATOM 685 C C . THR A 1 85 ? -14.094 -0.533 -9.939 1.00 55.19 85 THR A C 1
ATOM 687 O O . THR A 1 85 ? -13.883 -1.707 -10.328 1.00 55.19 85 THR A O 1
#

Radius of gyration: 13.5 Å; Cα contacts (8 Å, |Δi|>4): 63; chains: 1; bounding box: 30×35×28 Å

Mean predicted aligned error: 5.22 Å

Foldseek 3Di:
DPDVVVVVVVLVVLVVCQVQVLVFFPHSVPQQPDDDLQHSSLLVVLVVPDPPDDLQVSQCVSVVVDPSRDDSVVSVVNNNRTDDD

Nearest PDB structures (foldseek):
  7rkl-assembly3_C  TM=4.273E-01  e=8.345E+00  Homo sapiens
  5fc2-assembly1_B  TM=2.316E-01  e=3.967E+00  Thermochaetoides thermophila DSM 1495

Sequence (85 aa):
MRIKQIKKHFNSAINEIAEHPQDYCFDPERDFTRKRKISAKDVIKGVINMSGSSLKNEVIDMFMESSDMPTTPAFIQQRDKLKPT